Protein AF-A0A0C9N578-F1 (afdb_monomer)

Structure (mmCIF, N/CA/C/O backbone):
data_AF-A0A0C9N578-F1
#
_entry.id   AF-A0A0C9N578-F1
#
loop_
_atom_site.group_PDB
_atom_site.id
_atom_site.type_symbol
_atom_site.label_atom_id
_atom_site.label_alt_id
_atom_site.label_comp_id
_atom_site.label_asym_id
_atom_site.label_entity_id
_atom_site.label_seq_id
_atom_site.pdbx_PDB_ins_code
_atom_site.Cartn_x
_atom_site.Cartn_y
_atom_site.Cartn_z
_atom_site.occupancy
_atom_site.B_iso_or_equiv
_atom_site.auth_seq_id
_atom_site.auth_comp_id
_atom_site.auth_asym_id
_atom_site.auth_atom_id
_atom_site.pdbx_PDB_model_num
ATOM 1 N N . MET A 1 1 ? 13.419 -4.567 -10.541 1.00 63.81 1 MET A N 1
ATOM 2 C CA . MET A 1 1 ? 12.050 -4.534 -9.994 1.00 63.81 1 MET A CA 1
ATOM 3 C C . MET A 1 1 ? 11.107 -4.962 -11.096 1.00 63.81 1 MET A C 1
ATOM 5 O O . MET A 1 1 ? 11.275 -4.493 -12.220 1.00 63.81 1 MET A O 1
ATOM 9 N N . SER A 1 2 ? 10.232 -5.921 -10.813 1.00 86.12 2 SER A N 1
ATOM 10 C CA . SER A 1 2 ? 9.420 -6.639 -11.799 1.00 86.12 2 SER A CA 1
ATOM 11 C C . SER A 1 2 ? 7.949 -6.205 -11.761 1.00 86.12 2 SER A C 1
ATOM 13 O O . SER A 1 2 ? 7.520 -5.415 -10.921 1.00 86.12 2 SER A O 1
ATOM 15 N N . ARG A 1 3 ? 7.148 -6.738 -12.689 1.00 88.75 3 ARG A N 1
ATOM 16 C CA . ARG A 1 3 ? 5.686 -6.583 -12.683 1.00 88.75 3 ARG A CA 1
ATOM 17 C C . ARG A 1 3 ? 5.036 -7.226 -11.449 1.00 88.75 3 ARG A C 1
ATOM 19 O O . ARG A 1 3 ? 4.002 -6.751 -10.997 1.00 88.75 3 ARG A O 1
ATOM 26 N N . GLU A 1 4 ? 5.662 -8.255 -10.886 1.00 93.56 4 GLU A N 1
ATOM 27 C CA . GLU A 1 4 ? 5.202 -8.925 -9.663 1.00 93.56 4 GLU A CA 1
ATOM 28 C C . GLU A 1 4 ? 5.348 -8.002 -8.446 1.00 93.56 4 GLU A C 1
ATOM 30 O O . GLU A 1 4 ? 4.445 -7.945 -7.614 1.00 93.56 4 GLU A O 1
ATOM 35 N N . ASP A 1 5 ? 6.426 -7.208 -8.386 1.00 92.81 5 ASP A N 1
ATOM 36 C CA . ASP A 1 5 ? 6.607 -6.184 -7.346 1.00 92.81 5 ASP A CA 1
ATOM 37 C C . ASP A 1 5 ? 5.485 -5.131 -7.413 1.00 92.81 5 ASP A C 1
ATOM 39 O O . ASP A 1 5 ? 4.947 -4.707 -6.390 1.00 92.81 5 ASP A O 1
ATOM 43 N N . LEU A 1 6 ? 5.076 -4.735 -8.626 1.00 94.94 6 LEU A N 1
ATOM 44 C CA . LEU A 1 6 ? 3.972 -3.791 -8.821 1.00 94.94 6 LEU A CA 1
ATOM 45 C C . LEU A 1 6 ? 2.647 -4.365 -8.305 1.00 94.94 6 LEU A C 1
ATOM 47 O O . LEU A 1 6 ? 1.906 -3.680 -7.599 1.00 94.94 6 LEU A O 1
ATOM 51 N N . GLU A 1 7 ? 2.345 -5.617 -8.641 1.00 96.25 7 GLU A N 1
ATOM 52 C CA . GLU A 1 7 ? 1.140 -6.298 -8.160 1.00 96.25 7 GLU A CA 1
ATOM 53 C C . GLU A 1 7 ? 1.149 -6.471 -6.640 1.00 96.25 7 GLU A C 1
ATOM 55 O O . GLU A 1 7 ? 0.110 -6.308 -5.995 1.00 96.25 7 GLU A O 1
ATOM 60 N N . TYR A 1 8 ? 2.320 -6.739 -6.059 1.00 97.44 8 TYR A N 1
ATOM 61 C CA . TYR A 1 8 ? 2.503 -6.797 -4.616 1.00 97.44 8 TYR A CA 1
ATOM 62 C C . TYR A 1 8 ? 2.135 -5.469 -3.945 1.00 97.44 8 TYR A C 1
ATOM 64 O O . TYR A 1 8 ? 1.288 -5.467 -3.050 1.00 97.44 8 TYR A O 1
ATOM 72 N N . TYR A 1 9 ? 2.702 -4.345 -4.396 1.00 97.25 9 TYR A N 1
ATOM 73 C CA . TYR A 1 9 ? 2.421 -3.036 -3.798 1.00 97.25 9 TYR A CA 1
ATOM 74 C C . TYR A 1 9 ? 0.950 -2.636 -3.943 1.00 97.25 9 TYR A C 1
ATOM 76 O O . TYR A 1 9 ? 0.331 -2.200 -2.974 1.00 97.25 9 TYR A O 1
ATOM 84 N N . VAL A 1 10 ? 0.344 -2.871 -5.112 1.00 97.75 10 VAL A N 1
ATOM 85 C CA . VAL A 1 10 ? -1.085 -2.590 -5.335 1.00 97.75 10 VAL A CA 1
ATOM 86 C C . VAL A 1 10 ? -1.974 -3.442 -4.430 1.00 97.75 10 VAL A C 1
ATOM 88 O O . VAL A 1 10 ? -2.958 -2.940 -3.883 1.00 97.75 10 VAL A O 1
ATOM 91 N N . ARG A 1 11 ? -1.657 -4.731 -4.262 1.00 98.12 11 ARG A N 1
ATOM 92 C CA . ARG A 1 11 ? -2.419 -5.608 -3.367 1.00 98.12 11 ARG A CA 1
ATOM 93 C C . ARG A 1 11 ? -2.283 -5.154 -1.918 1.00 98.12 11 ARG A C 1
ATOM 95 O O . ARG A 1 11 ? -3.298 -4.981 -1.254 1.00 98.12 11 ARG A O 1
ATOM 102 N N . ARG A 1 12 ? -1.061 -4.885 -1.453 1.00 98.12 12 ARG A N 1
ATOM 103 C CA . ARG A 1 12 ? -0.818 -4.449 -0.072 1.00 98.12 12 ARG A CA 1
ATOM 104 C C . ARG A 1 12 ? -1.490 -3.120 0.246 1.00 98.12 12 ARG A C 1
ATOM 106 O O . ARG A 1 12 ? -2.110 -3.022 1.295 1.00 98.12 12 ARG A O 1
ATOM 113 N N . ALA A 1 13 ? -1.472 -2.153 -0.669 1.00 98.12 13 ALA A N 1
ATOM 114 C CA . ALA A 1 13 ? -2.221 -0.907 -0.506 1.00 98.12 13 ALA A CA 1
ATOM 115 C C . ALA A 1 13 ? -3.716 -1.151 -0.220 1.00 98.12 13 ALA A C 1
ATOM 117 O O . ALA A 1 13 ? -4.290 -0.552 0.688 1.00 98.12 13 ALA A O 1
ATOM 118 N N . ARG A 1 14 ? -4.340 -2.077 -0.961 1.00 98.25 14 ARG A N 1
ATOM 119 C CA . ARG A 1 14 ? -5.752 -2.443 -0.771 1.00 98.25 14 ARG A CA 1
ATOM 120 C C . ARG A 1 14 ? -5.994 -3.180 0.539 1.00 98.25 14 ARG A C 1
ATOM 122 O O . ARG A 1 14 ? -6.969 -2.874 1.219 1.00 98.25 14 ARG A O 1
ATOM 129 N N . ASP A 1 15 ? -5.121 -4.121 0.885 1.00 98.38 15 ASP A N 1
ATOM 130 C CA . ASP A 1 15 ? -5.225 -4.881 2.132 1.00 98.38 15 ASP A CA 1
ATOM 131 C C . ASP A 1 15 ? -5.134 -3.947 3.345 1.00 98.38 15 ASP A C 1
ATOM 133 O O . ASP A 1 15 ? -5.949 -4.039 4.260 1.00 98.38 15 ASP A O 1
ATOM 137 N N . GLU A 1 16 ? -4.196 -2.996 3.329 1.00 98.19 16 GLU A N 1
ATOM 138 C CA . GLU A 1 16 ? -4.038 -2.003 4.394 1.00 98.19 16 GLU A CA 1
ATOM 139 C C . GLU A 1 16 ? -5.226 -1.028 4.446 1.00 98.19 16 GLU A C 1
ATOM 141 O O . GLU A 1 16 ? -5.728 -0.720 5.524 1.00 98.19 16 GLU A O 1
ATOM 146 N N . ALA A 1 17 ? -5.770 -0.605 3.301 1.00 97.94 17 ALA A N 1
ATOM 147 C CA . ALA A 1 17 ? -6.990 0.204 3.276 1.00 97.94 17 ALA A CA 1
ATOM 148 C C . ALA A 1 17 ? -8.203 -0.548 3.863 1.00 97.94 17 ALA A C 1
ATOM 150 O O . ALA A 1 17 ? -8.997 0.032 4.609 1.00 97.94 17 ALA A O 1
ATOM 151 N N . ALA A 1 18 ? -8.333 -1.846 3.571 1.00 98.06 18 ALA A N 1
ATOM 152 C CA . ALA A 1 18 ? -9.373 -2.695 4.146 1.00 98.06 18 ALA A CA 1
ATOM 153 C C . ALA A 1 18 ? -9.165 -2.906 5.656 1.00 98.06 18 ALA A C 1
ATOM 155 O O . ALA A 1 18 ? -10.119 -2.798 6.427 1.00 98.06 18 ALA A O 1
ATOM 156 N N . ALA A 1 19 ? -7.922 -3.129 6.094 1.00 97.56 19 ALA A N 1
ATOM 157 C CA . ALA A 1 19 ? -7.570 -3.233 7.507 1.00 97.56 19 ALA A CA 1
ATOM 158 C C . ALA A 1 19 ? -7.881 -1.932 8.263 1.00 97.56 19 ALA A C 1
ATOM 160 O O . ALA A 1 19 ? -8.448 -1.977 9.353 1.00 97.56 19 ALA A O 1
ATOM 161 N N . ALA A 1 20 ? -7.623 -0.768 7.658 1.00 97.31 20 ALA A N 1
ATOM 162 C CA . ALA A 1 20 ? -7.994 0.522 8.232 1.00 97.31 20 ALA A CA 1
ATOM 163 C C . ALA A 1 20 ? -9.509 0.685 8.416 1.00 97.31 20 ALA A C 1
ATOM 165 O O . ALA A 1 20 ? -9.943 1.307 9.384 1.00 97.31 20 ALA A O 1
ATOM 166 N N . ALA A 1 21 ? -10.312 0.155 7.488 1.00 97.31 21 ALA A N 1
ATOM 167 C CA . ALA A 1 21 ? -11.770 0.192 7.572 1.00 97.31 21 ALA A CA 1
ATOM 168 C C . ALA A 1 21 ? -12.326 -0.777 8.630 1.00 97.31 21 ALA A C 1
ATOM 170 O O . ALA A 1 21 ? -13.356 -0.492 9.236 1.00 97.31 21 ALA A O 1
ATOM 171 N N . ALA A 1 22 ? -11.644 -1.902 8.859 1.00 98.00 22 ALA A N 1
ATOM 172 C CA . ALA A 1 22 ? -12.018 -2.905 9.855 1.00 98.00 22 ALA A CA 1
ATOM 173 C C . ALA A 1 22 ? -11.455 -2.626 11.262 1.00 98.00 22 ALA A C 1
ATOM 175 O O . ALA A 1 22 ? -11.865 -3.272 12.226 1.00 98.00 22 ALA A O 1
ATOM 176 N N . ALA A 1 23 ? -10.510 -1.692 11.394 1.00 96.81 23 ALA A N 1
ATOM 177 C CA . ALA A 1 23 ? -9.818 -1.420 12.645 1.00 96.81 23 ALA A C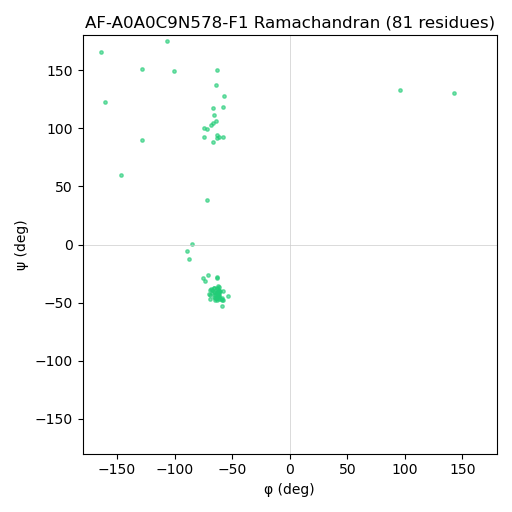A 1
ATOM 178 C C . ALA A 1 23 ? -10.759 -0.895 13.741 1.00 96.81 23 ALA A C 1
ATOM 180 O O . ALA A 1 23 ? -11.593 -0.016 13.526 1.00 96.81 23 ALA A O 1
ATOM 181 N N . HIS A 1 24 ? -10.567 -1.405 14.958 1.00 96.06 24 HIS A N 1
ATOM 182 C CA . HIS A 1 24 ? -11.375 -1.044 16.126 1.00 96.06 24 HIS A CA 1
ATOM 183 C C . HIS A 1 24 ? -10.840 0.169 16.904 1.00 96.06 24 HIS A C 1
ATOM 185 O O . HIS A 1 24 ? -11.497 0.626 17.836 1.00 96.06 24 HIS A O 1
ATOM 191 N N . SER A 1 25 ? -9.668 0.698 16.537 1.00 98.12 25 SER A N 1
ATOM 192 C CA . SER A 1 25 ? -9.106 1.921 17.118 1.00 98.12 25 SER A CA 1
ATOM 193 C C . SER A 1 25 ? -8.700 2.922 16.044 1.00 98.12 25 SER A C 1
ATOM 195 O O . SER A 1 25 ? -8.333 2.556 14.922 1.00 98.12 25 SER A O 1
ATOM 197 N N . VAL A 1 26 ? -8.754 4.205 16.402 1.00 97.50 26 VAL A N 1
ATOM 198 C CA . VAL A 1 26 ? -8.386 5.306 15.505 1.00 97.50 26 VAL A CA 1
ATOM 199 C C . VAL A 1 26 ? -6.895 5.257 15.184 1.00 97.50 26 VAL A C 1
ATOM 201 O O . VAL A 1 26 ? -6.506 5.503 14.044 1.00 97.50 26 VAL A O 1
ATOM 204 N N . GLU A 1 27 ? -6.065 4.892 16.156 1.00 98.00 27 GLU A N 1
ATOM 205 C CA . GLU A 1 27 ? -4.620 4.755 16.010 1.00 98.00 27 GLU A CA 1
ATOM 206 C C . GLU A 1 27 ? -4.279 3.650 15.007 1.00 98.00 27 GLU A C 1
ATOM 208 O O . GLU A 1 27 ? -3.507 3.887 14.078 1.00 98.00 27 GLU A O 1
ATOM 213 N N . ALA A 1 28 ? -4.910 2.475 15.132 1.00 97.38 28 ALA A N 1
ATOM 214 C CA . ALA A 1 28 ? -4.705 1.370 14.199 1.00 97.38 28 ALA A CA 1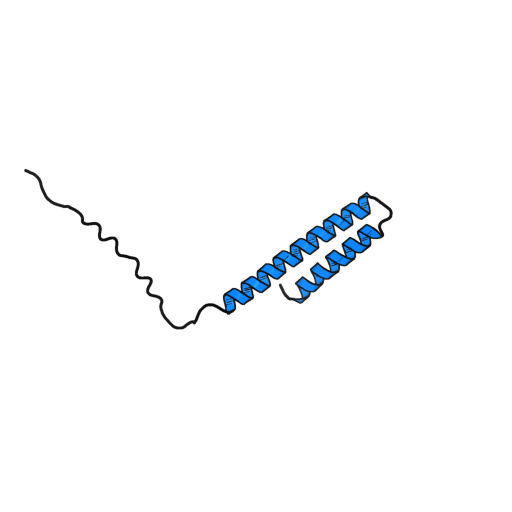
ATOM 215 C C . ALA A 1 28 ? -5.215 1.728 12.798 1.00 97.38 28 ALA A C 1
ATOM 217 O O . ALA A 1 28 ? -4.498 1.543 11.816 1.00 97.38 28 ALA A O 1
ATOM 218 N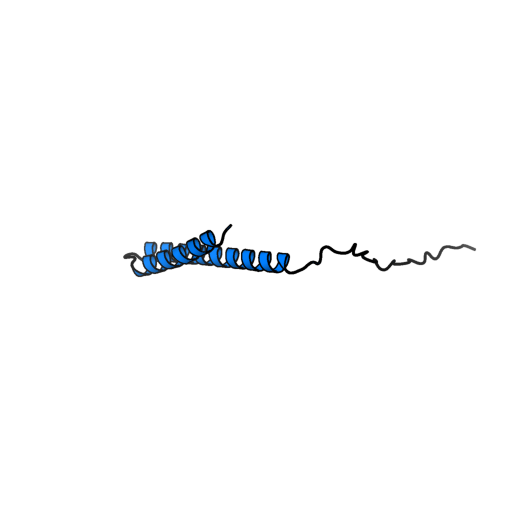 N . ALA A 1 29 ? -6.410 2.323 12.695 1.00 98.06 29 ALA A N 1
ATOM 219 C CA . ALA A 1 29 ? -6.942 2.791 11.418 1.00 98.06 29 ALA A CA 1
ATOM 220 C C . ALA A 1 29 ? -6.005 3.807 10.744 1.00 98.06 29 ALA A C 1
ATOM 222 O O . ALA A 1 29 ? -5.811 3.776 9.530 1.00 98.06 29 ALA A O 1
ATOM 223 N N . SER A 1 30 ? -5.405 4.704 11.526 1.00 98.06 30 SER A N 1
ATOM 224 C CA . SER A 1 30 ? -4.479 5.719 11.020 1.00 98.06 30 SER A CA 1
ATOM 225 C C . SER A 1 30 ? -3.161 5.105 10.554 1.00 98.06 30 SER A C 1
ATOM 227 O O . SER A 1 30 ? -2.693 5.451 9.472 1.00 98.06 30 SER A O 1
ATOM 229 N N . ALA A 1 31 ? -2.600 4.157 11.309 1.00 98.38 31 ALA A N 1
ATOM 230 C CA . ALA A 1 31 ? -1.398 3.432 10.904 1.00 98.38 31 ALA A CA 1
ATOM 231 C C . ALA A 1 31 ? -1.610 2.686 9.577 1.00 98.38 31 ALA A C 1
ATOM 233 O O . ALA A 1 31 ? -0.827 2.848 8.643 1.00 98.38 31 ALA A O 1
ATOM 234 N N . HIS A 1 32 ? -2.718 1.951 9.455 1.00 98.25 32 HIS A N 1
ATOM 235 C CA . HIS A 1 32 ? -3.072 1.243 8.226 1.00 98.25 32 HIS A CA 1
ATOM 236 C C . HIS A 1 32 ? -3.284 2.196 7.034 1.00 98.25 32 HIS A C 1
ATOM 238 O O . HIS A 1 32 ? -2.830 1.913 5.929 1.00 98.25 32 HIS A O 1
ATOM 244 N N . AR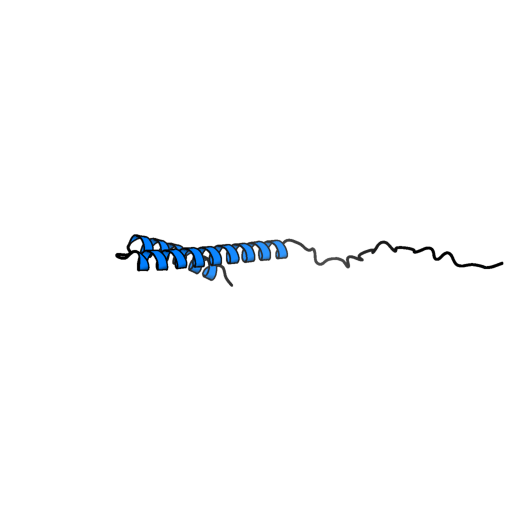G A 1 33 ? -3.896 3.373 7.240 1.00 98.38 33 ARG A N 1
ATOM 245 C CA . ARG A 1 33 ? -4.022 4.395 6.179 1.00 98.38 33 ARG A CA 1
ATOM 246 C C . ARG A 1 33 ? -2.669 4.916 5.703 1.00 98.38 33 ARG A C 1
ATOM 248 O O . ARG A 1 33 ? -2.485 5.079 4.502 1.00 98.38 33 ARG A O 1
ATOM 255 N N . LEU A 1 34 ? -1.737 5.180 6.620 1.00 98.56 34 LEU A N 1
ATOM 256 C CA . LEU A 1 34 ? -0.392 5.637 6.258 1.00 98.56 34 LEU A CA 1
ATOM 257 C C . LEU A 1 34 ? 0.344 4.579 5.428 1.00 98.56 34 LEU A C 1
ATOM 259 O O . LEU A 1 34 ? 0.912 4.915 4.391 1.00 98.56 34 LEU A O 1
ATOM 263 N N . LEU A 1 35 ? 0.257 3.308 5.829 1.00 98.38 35 LEU A N 1
ATOM 264 C CA . LEU A 1 35 ? 0.840 2.197 5.072 1.00 98.38 35 LEU A CA 1
ATOM 265 C C . LEU A 1 35 ? 0.199 2.037 3.689 1.00 98.38 35 LEU A C 1
ATOM 267 O O . LEU A 1 35 ? 0.907 1.813 2.709 1.00 98.38 35 LEU A O 1
ATOM 271 N N . ALA A 1 36 ? -1.124 2.191 3.577 1.00 98.31 36 ALA A N 1
ATOM 272 C CA . ALA A 1 36 ? -1.808 2.146 2.288 1.00 98.31 36 ALA A CA 1
ATOM 273 C C . ALA A 1 36 ? -1.278 3.225 1.326 1.00 98.31 36 ALA A C 1
ATOM 275 O O . ALA A 1 36 ? -0.951 2.915 0.182 1.00 98.31 36 ALA A O 1
ATOM 276 N N . ILE A 1 37 ? -1.120 4.463 1.810 1.00 98.38 37 ILE A N 1
ATOM 277 C CA . ILE A 1 37 ? -0.569 5.581 1.028 1.00 98.38 37 ILE A CA 1
ATOM 278 C C . ILE A 1 37 ? 0.875 5.294 0.597 1.00 98.38 37 ILE A C 1
ATOM 280 O O . ILE A 1 37 ? 1.235 5.545 -0.553 1.00 98.38 37 ILE A O 1
ATOM 284 N N . GLU A 1 38 ? 1.704 4.753 1.493 1.00 98.44 38 GLU A N 1
ATOM 285 C CA . GLU A 1 38 ? 3.094 4.414 1.178 1.00 98.44 38 GLU A CA 1
ATOM 286 C C . GLU A 1 38 ? 3.180 3.367 0.059 1.00 98.44 38 GLU A C 1
ATOM 288 O O . GLU A 1 38 ? 3.904 3.558 -0.922 1.00 98.44 38 GLU A O 1
ATOM 293 N N . TYR A 1 39 ? 2.388 2.296 0.154 1.00 98.12 39 TYR A N 1
ATOM 294 C CA . TYR A 1 39 ? 2.345 1.261 -0.875 1.00 98.12 39 TYR A CA 1
ATOM 295 C C . TYR A 1 39 ? 1.776 1.769 -2.207 1.00 98.12 39 TYR A C 1
ATOM 297 O O . TYR A 1 39 ? 2.283 1.392 -3.266 1.00 98.12 39 TYR A O 1
ATOM 305 N N . GLU A 1 40 ? 0.771 2.651 -2.194 1.00 98.25 40 GLU A N 1
ATOM 306 C CA . GLU A 1 40 ? 0.294 3.306 -3.419 1.00 98.25 40 GLU A CA 1
ATOM 307 C C . GLU A 1 40 ? 1.388 4.156 -4.071 1.00 98.25 40 GLU A C 1
ATOM 309 O O . GLU A 1 40 ? 1.575 4.079 -5.288 1.00 98.25 40 GLU A O 1
ATOM 314 N N . GLY A 1 41 ? 2.146 4.915 -3.277 1.00 97.94 41 GLY A N 1
ATOM 315 C CA . GLY A 1 41 ? 3.286 5.694 -3.758 1.00 97.94 41 GLY A CA 1
ATOM 316 C C . GLY A 1 41 ? 4.350 4.811 -4.414 1.00 97.94 41 GLY A C 1
ATOM 317 O O . GLY A 1 41 ? 4.775 5.083 -5.539 1.00 97.94 41 GLY A O 1
ATOM 318 N N . GLN A 1 42 ? 4.713 3.698 -3.769 1.00 97.75 42 GLN A N 1
ATOM 319 C CA . GLN A 1 42 ? 5.667 2.722 -4.311 1.00 97.75 42 GLN A CA 1
ATOM 320 C C . GLN A 1 42 ? 5.168 2.091 -5.620 1.00 97.75 42 GLN A C 1
ATOM 322 O O . GLN A 1 42 ? 5.935 1.945 -6.575 1.00 97.75 42 GLN A O 1
ATOM 327 N N . ALA A 1 43 ? 3.874 1.769 -5.711 1.00 97.19 43 ALA A N 1
ATOM 328 C CA . ALA A 1 43 ? 3.272 1.253 -6.937 1.00 97.19 43 ALA A CA 1
ATOM 329 C C . ALA A 1 43 ? 3.302 2.283 -8.081 1.00 97.19 43 ALA A C 1
ATOM 331 O O . ALA A 1 43 ? 3.612 1.932 -9.222 1.00 97.19 43 ALA A O 1
ATOM 332 N N . GLN A 1 44 ? 2.998 3.552 -7.793 1.00 96.44 44 GLN A N 1
ATOM 333 C CA . GLN A 1 44 ? 3.034 4.631 -8.785 1.00 96.44 44 GLN A CA 1
ATOM 334 C C . GLN A 1 44 ? 4.451 4.880 -9.301 1.00 96.44 44 GLN A C 1
ATOM 336 O O . GLN A 1 44 ? 4.657 4.958 -10.514 1.00 96.44 44 GLN A O 1
ATOM 341 N N . GLU A 1 45 ? 5.434 4.947 -8.403 1.00 95.94 45 GLU A N 1
ATOM 342 C CA . GLU A 1 45 ? 6.834 5.125 -8.779 1.00 95.94 45 GLU A CA 1
ATOM 343 C C . GLU A 1 45 ? 7.330 3.957 -9.637 1.00 95.94 45 GLU A C 1
ATOM 345 O O . GLU A 1 45 ? 7.956 4.161 -10.681 1.00 95.94 45 GLU A O 1
ATOM 350 N N . LEU A 1 46 ? 7.011 2.722 -9.243 1.00 95.31 46 LEU A N 1
ATOM 351 C CA . LEU A 1 46 ? 7.403 1.548 -10.011 1.00 95.31 46 LEU A CA 1
ATOM 352 C C . LEU A 1 46 ? 6.727 1.516 -11.387 1.00 95.31 46 LEU A C 1
ATOM 354 O O . LEU A 1 46 ? 7.395 1.223 -12.378 1.00 95.31 46 LEU A O 1
ATOM 358 N N . ARG A 1 47 ? 5.440 1.876 -11.486 1.00 94.19 47 ARG A N 1
ATOM 359 C CA . ARG A 1 47 ? 4.752 2.015 -12.779 1.00 94.19 47 ARG A CA 1
ATOM 360 C C . ARG A 1 47 ? 5.459 3.036 -13.669 1.00 94.19 47 ARG A C 1
ATOM 362 O O . ARG A 1 47 ? 5.756 2.718 -14.816 1.00 94.19 47 ARG A O 1
ATOM 369 N N . ALA A 1 48 ? 5.784 4.214 -13.138 1.00 93.00 48 ALA A N 1
ATOM 370 C CA . ALA A 1 48 ? 6.481 5.251 -13.894 1.00 93.00 48 ALA A CA 1
ATOM 371 C C . ALA A 1 48 ? 7.855 4.776 -14.396 1.00 93.00 48 ALA A C 1
ATOM 373 O O . ALA A 1 48 ? 8.220 5.041 -15.540 1.00 93.00 48 ALA A O 1
ATOM 374 N N . ARG A 1 49 ? 8.600 4.021 -13.579 1.00 90.19 49 ARG A N 1
ATOM 375 C CA . ARG A 1 49 ? 9.882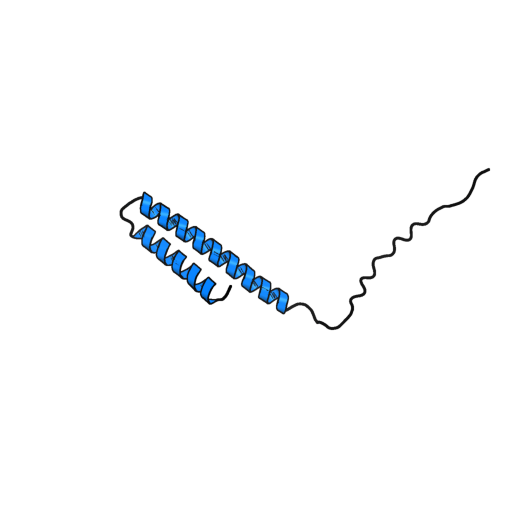 3.423 -13.984 1.00 90.19 49 ARG A CA 1
ATOM 376 C C . ARG A 1 49 ? 9.715 2.378 -15.086 1.00 90.19 49 ARG A C 1
ATOM 378 O O . ARG A 1 49 ? 10.500 2.378 -16.027 1.00 90.19 49 ARG A O 1
ATOM 385 N N . LEU A 1 50 ? 8.709 1.508 -14.989 1.00 89.69 50 LEU A N 1
ATOM 386 C CA . LEU A 1 50 ? 8.432 0.490 -16.009 1.00 89.69 50 LEU A CA 1
ATOM 387 C C . LEU A 1 50 ? 7.992 1.124 -17.339 1.00 89.69 50 LEU A C 1
ATOM 389 O O . LEU A 1 50 ? 8.444 0.699 -18.398 1.00 89.69 50 LEU A O 1
ATOM 393 N N . GLU A 1 51 ? 7.164 2.169 -17.292 1.00 87.44 51 GLU A N 1
ATOM 394 C CA . GLU A 1 51 ? 6.742 2.928 -18.477 1.00 87.44 51 GLU A CA 1
ATOM 395 C C . GLU A 1 51 ? 7.891 3.744 -19.090 1.00 87.44 51 GLU A C 1
ATOM 397 O O . GLU A 1 51 ? 8.021 3.813 -20.311 1.00 87.44 51 GLU A O 1
ATOM 402 N N . GLY A 1 52 ? 8.747 4.346 -18.260 1.00 83.19 52 GLY A N 1
ATOM 403 C CA . GLY A 1 52 ? 9.955 5.044 -18.706 1.00 83.19 52 GLY A CA 1
ATOM 404 C C . GLY A 1 52 ? 10.953 4.097 -19.374 1.00 83.19 52 GLY A C 1
ATOM 405 O O . GLY A 1 52 ? 11.405 4.368 -20.481 1.00 83.19 52 GLY A O 1
ATOM 406 N N . ALA A 1 53 ? 11.209 2.935 -18.768 1.00 72.19 53 ALA A N 1
ATOM 407 C CA . ALA A 1 53 ? 12.082 1.908 -19.335 1.00 72.19 53 ALA A CA 1
ATOM 408 C C . ALA A 1 53 ? 11.555 1.323 -20.660 1.00 72.19 53 ALA A C 1
ATOM 410 O O . ALA A 1 53 ? 12.347 0.897 -21.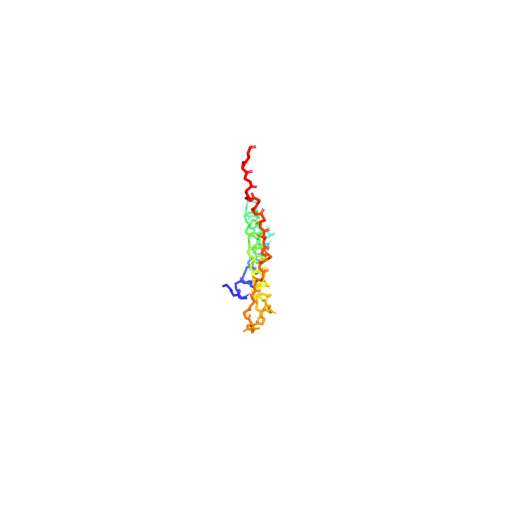502 1.00 72.19 53 ALA A O 1
ATOM 411 N N . ALA A 1 54 ? 10.232 1.302 -20.858 1.00 64.62 54 ALA A N 1
ATOM 412 C CA . ALA A 1 54 ? 9.634 0.945 -22.142 1.00 64.62 54 ALA A CA 1
ATOM 413 C C . ALA A 1 54 ? 9.913 2.024 -23.203 1.00 64.62 54 ALA A C 1
ATOM 415 O O . ALA A 1 54 ? 10.409 1.711 -24.280 1.00 64.62 54 ALA A O 1
ATOM 416 N N . ARG A 1 55 ? 9.711 3.306 -22.865 1.00 61.75 55 ARG A N 1
ATOM 417 C CA . ARG A 1 55 ? 9.986 4.433 -23.775 1.00 61.75 55 ARG A CA 1
ATOM 418 C C . ARG 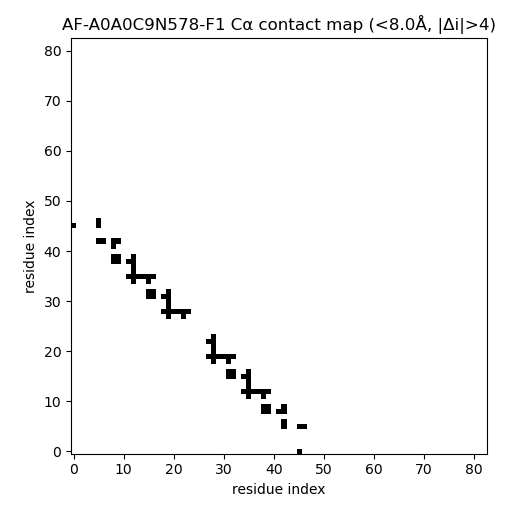A 1 55 ? 11.457 4.550 -24.178 1.00 61.75 55 ARG A C 1
ATOM 420 O O . ARG A 1 55 ? 11.735 4.893 -25.323 1.00 61.75 55 ARG A O 1
ATOM 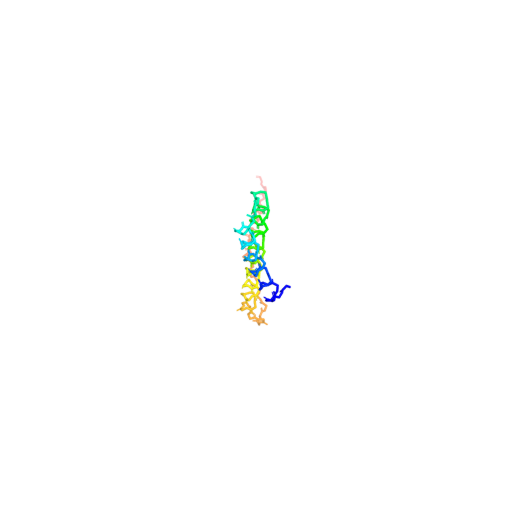427 N N . ASP A 1 56 ? 12.380 4.248 -23.268 1.00 61.94 56 ASP A N 1
ATOM 428 C CA . ASP A 1 56 ? 13.818 4.246 -23.559 1.00 61.94 56 ASP A CA 1
ATOM 429 C C . ASP A 1 56 ? 14.230 3.077 -24.478 1.00 61.94 56 ASP A C 1
ATOM 431 O O . ASP A 1 56 ? 15.205 3.196 -25.220 1.00 61.94 56 ASP A O 1
ATOM 435 N N . ASN A 1 57 ? 13.477 1.967 -24.481 1.00 57.97 57 ASN A N 1
ATOM 436 C CA . ASN A 1 57 ? 13.669 0.863 -25.433 1.00 57.97 57 ASN A CA 1
ATOM 437 C C . ASN A 1 57 ? 13.149 1.189 -26.842 1.00 57.97 57 ASN A C 1
ATOM 439 O O . ASN A 1 57 ? 13.694 0.690 -27.824 1.00 57.97 57 ASN A O 1
ATOM 443 N N . ASP A 1 58 ? 12.129 2.041 -26.954 1.00 60.34 58 ASP A N 1
ATOM 444 C CA . ASP A 1 58 ? 11.449 2.335 -28.222 1.00 60.34 58 ASP A CA 1
ATOM 445 C C . ASP A 1 58 ? 12.135 3.434 -29.058 1.00 60.34 58 ASP A C 1
ATOM 447 O O . ASP A 1 58 ? 11.649 3.803 -30.130 1.00 60.34 58 ASP A O 1
ATOM 451 N N . GLY A 1 59 ? 13.254 3.998 -28.590 1.00 58.16 59 GLY A N 1
ATOM 452 C CA . GLY A 1 59 ? 13.729 5.276 -29.107 1.00 58.16 59 GLY A CA 1
ATOM 453 C C . GLY A 1 59 ? 15.231 5.478 -29.161 1.00 58.16 59 GLY A C 1
ATOM 454 O O . GLY A 1 59 ? 15.675 6.462 -28.598 1.00 58.16 59 GLY A O 1
ATOM 455 N N . TRP A 1 60 ? 15.977 4.646 -29.898 1.00 53.19 60 TRP A N 1
ATOM 456 C CA . TRP A 1 60 ? 17.124 5.073 -30.728 1.00 53.19 60 TRP A CA 1
ATOM 457 C C . TRP A 1 60 ? 17.433 3.997 -31.786 1.00 53.19 60 TRP A C 1
ATOM 459 O O . TRP A 1 60 ? 17.755 2.870 -31.411 1.00 53.19 60 TRP A O 1
ATOM 469 N N . PRO A 1 61 ? 17.425 4.300 -33.101 1.00 52.69 61 PRO A N 1
ATOM 470 C CA . PRO A 1 61 ? 18.080 3.419 -34.057 1.00 52.69 61 PRO A CA 1
ATOM 471 C C . PRO A 1 61 ? 19.586 3.465 -33.772 1.00 52.69 61 PRO A C 1
ATOM 473 O O . PRO A 1 61 ? 20.216 4.519 -33.881 1.00 52.69 61 PRO A O 1
ATOM 476 N N . LEU A 1 62 ? 20.169 2.325 -33.397 1.00 57.62 62 LEU A N 1
ATOM 477 C CA . LEU A 1 62 ? 21.613 2.129 -33.217 1.00 57.62 62 LEU A CA 1
ATOM 478 C C . LEU A 1 62 ? 22.374 2.105 -34.557 1.00 57.62 62 LEU A C 1
ATOM 480 O O . LEU A 1 62 ? 23.334 1.361 -34.704 1.00 57.62 62 LEU A O 1
ATOM 484 N N . ASP A 1 63 ? 21.984 2.942 -35.518 1.00 54.31 63 ASP A N 1
ATOM 485 C CA . ASP A 1 63 ? 22.675 3.083 -36.797 1.00 54.31 63 ASP A CA 1
ATOM 486 C C . ASP A 1 63 ? 22.981 4.554 -37.082 1.00 54.31 63 ASP A C 1
ATOM 488 O O . ASP A 1 63 ? 22.220 5.293 -37.706 1.00 54.31 63 ASP A O 1
ATOM 492 N N . GLY A 1 64 ? 24.160 4.977 -36.627 1.00 51.34 64 GLY A N 1
ATOM 493 C CA . GLY A 1 64 ? 24.855 6.124 -37.198 1.00 51.34 64 GLY A CA 1
ATOM 494 C C . GLY A 1 64 ? 25.582 6.995 -36.172 1.00 51.34 64 GLY A C 1
ATOM 495 O O . GLY A 1 64 ? 24.983 7.434 -35.189 1.00 51.34 64 GLY A O 1
ATOM 496 N N . PRO A 1 65 ? 26.865 7.339 -36.393 1.00 50.53 65 PRO A N 1
ATOM 497 C CA . PRO A 1 65 ? 27.544 8.312 -35.556 1.00 50.53 65 PRO A CA 1
ATOM 498 C C . PRO A 1 65 ? 26.924 9.690 -35.807 1.00 50.53 65 PRO A C 1
ATOM 500 O O . PRO A 1 65 ? 27.223 10.355 -36.802 1.00 50.53 65 PRO A O 1
ATOM 503 N N . VAL A 1 66 ? 26.080 10.151 -34.882 1.00 55.31 66 VAL A N 1
ATOM 504 C CA . VAL A 1 66 ? 25.575 11.526 -34.872 1.00 55.31 66 VAL A CA 1
ATOM 505 C C . VAL A 1 66 ? 26.756 12.448 -34.579 1.00 55.31 66 VAL A C 1
ATOM 507 O O . VAL A 1 66 ? 27.064 12.780 -33.432 1.00 55.31 66 VAL A O 1
ATOM 510 N N . ARG A 1 67 ? 27.458 12.874 -35.635 1.00 51.69 67 ARG A N 1
ATOM 511 C CA . ARG A 1 67 ? 28.398 13.992 -35.572 1.00 51.69 67 ARG A CA 1
ATOM 512 C C . ARG A 1 67 ? 27.593 15.219 -35.169 1.00 51.69 67 ARG A C 1
ATOM 514 O O . ARG A 1 67 ? 27.052 15.919 -36.022 1.00 51.69 67 ARG A O 1
ATOM 521 N N . ARG A 1 68 ? 27.519 15.492 -33.864 1.00 55.88 68 ARG A N 1
ATOM 522 C CA . ARG A 1 68 ? 27.050 16.771 -33.332 1.00 55.88 68 ARG A CA 1
ATOM 523 C C . ARG A 1 68 ? 27.959 17.853 -33.915 1.00 55.88 68 ARG A C 1
ATOM 525 O O . ARG A 1 68 ? 29.031 18.128 -33.378 1.00 55.88 68 ARG A O 1
ATOM 532 N N . ARG A 1 69 ? 27.563 18.447 -35.047 1.00 50.38 69 ARG A N 1
ATOM 533 C CA . ARG A 1 69 ? 28.143 19.699 -35.532 1.00 50.38 69 ARG A CA 1
ATOM 534 C C . ARG A 1 69 ? 27.811 20.743 -34.477 1.00 50.38 69 ARG A C 1
ATOM 536 O O . ARG A 1 69 ? 26.751 21.355 -34.512 1.00 50.38 69 ARG A O 1
ATOM 543 N N . ARG A 1 70 ? 28.712 20.931 -33.511 1.00 58.69 70 ARG A N 1
ATOM 544 C CA . ARG A 1 70 ? 28.713 22.167 -32.737 1.00 58.69 70 ARG A CA 1
ATOM 545 C C . ARG A 1 70 ? 28.862 23.305 -33.752 1.00 58.69 70 ARG A C 1
ATOM 547 O O . ARG A 1 70 ? 29.777 23.219 -34.581 1.00 58.69 70 ARG A O 1
ATOM 554 N N . PRO A 1 71 ? 27.995 24.330 -33.747 1.00 55.12 71 PRO A N 1
ATOM 555 C CA . PRO A 1 71 ? 28.273 25.523 -34.524 1.00 55.12 71 PRO A CA 1
ATOM 556 C C . PRO A 1 71 ? 29.619 26.057 -34.032 1.00 55.12 71 PRO A C 1
ATOM 558 O O . PRO A 1 71 ? 29.801 26.318 -32.842 1.00 55.12 71 PRO A O 1
ATOM 561 N N . LYS A 1 72 ? 30.608 26.112 -34.928 1.00 60.88 72 LYS A N 1
ATOM 562 C CA . LYS A 1 72 ? 31.895 26.721 -34.611 1.00 60.88 72 LYS A CA 1
ATOM 563 C C . LYS A 1 72 ? 31.622 28.209 -34.413 1.00 60.88 72 LYS A C 1
ATOM 565 O O . LYS A 1 72 ? 31.398 28.912 -35.393 1.00 60.88 72 LYS A O 1
ATOM 570 N N . LEU A 1 73 ? 31.619 28.677 -33.164 1.00 58.84 73 LEU A N 1
ATOM 571 C CA . LEU A 1 73 ? 31.806 30.095 -32.879 1.00 58.84 73 LEU A CA 1
ATOM 572 C C . LEU A 1 73 ? 33.208 30.457 -33.373 1.00 58.84 73 LEU A C 1
ATOM 574 O O . LEU A 1 73 ? 34.204 30.235 -32.690 1.00 58.84 73 LEU A O 1
ATOM 578 N N . SER A 1 74 ? 33.297 30.958 -34.599 1.00 63.34 74 SER A N 1
ATOM 579 C CA . SER A 1 74 ? 34.493 31.636 -35.074 1.00 63.34 74 SER A CA 1
ATOM 580 C C . SER A 1 74 ? 34.526 33.009 -34.412 1.00 63.34 74 SER A C 1
ATOM 582 O O . SER A 1 74 ? 33.919 33.959 -34.907 1.00 63.34 74 SER A O 1
ATOM 584 N N . ILE A 1 75 ? 35.200 33.099 -33.268 1.00 58.91 75 ILE A N 1
ATOM 585 C CA . ILE A 1 75 ? 35.594 34.381 -32.688 1.00 58.91 75 ILE A CA 1
ATOM 586 C C . ILE A 1 75 ? 36.600 34.991 -33.668 1.00 58.91 75 ILE A C 1
ATOM 588 O O . ILE A 1 75 ? 37.687 34.450 -33.867 1.00 58.91 75 ILE A O 1
ATOM 592 N N . ARG A 1 76 ? 36.219 36.083 -34.339 1.00 57.28 76 ARG A N 1
ATOM 593 C CA . ARG A 1 76 ? 37.172 36.908 -35.086 1.00 57.28 76 ARG A CA 1
ATOM 594 C C . ARG A 1 76 ? 38.009 37.660 -34.057 1.00 57.28 76 ARG A C 1
ATOM 596 O O . ARG A 1 76 ? 37.558 38.659 -33.509 1.00 57.28 76 ARG A O 1
ATOM 603 N N . THR A 1 77 ? 39.206 37.161 -33.775 1.00 57.50 77 THR A N 1
ATOM 604 C CA . THR A 1 77 ? 40.235 37.940 -33.088 1.00 57.50 77 THR A CA 1
ATOM 605 C C . THR A 1 77 ? 40.612 39.098 -34.005 1.00 57.50 77 THR A C 1
ATOM 607 O O . THR A 1 77 ? 41.258 38.882 -35.028 1.00 57.50 77 THR A O 1
ATOM 610 N N . VAL A 1 78 ? 40.188 40.316 -33.671 1.00 59.56 78 VAL A N 1
ATOM 611 C CA . VAL A 1 78 ? 40.805 41.517 -34.238 1.00 59.56 78 VAL A CA 1
ATOM 612 C C . VAL A 1 78 ? 42.150 41.649 -33.540 1.00 59.56 78 VAL A C 1
ATOM 614 O O . VAL A 1 78 ? 42.231 42.023 -32.372 1.00 59.56 78 VAL A O 1
ATOM 617 N N . ARG A 1 79 ? 43.196 41.218 -34.238 1.00 53.22 79 ARG A N 1
ATOM 618 C CA . ARG A 1 79 ? 44.576 41.558 -33.922 1.00 53.22 79 ARG A CA 1
ATOM 619 C C . ARG A 1 79 ? 44.983 42.667 -34.884 1.00 53.22 79 ARG A C 1
ATOM 621 O O . ARG A 1 79 ? 44.543 42.633 -36.029 1.00 53.22 79 ARG A O 1
ATOM 628 N N . GLU A 1 80 ? 45.882 43.520 -34.397 1.00 52.97 80 GLU A N 1
ATOM 629 C CA . GLU A 1 80 ? 46.731 44.461 -35.144 1.00 52.97 80 GLU A CA 1
ATOM 630 C C . GLU A 1 80 ? 46.182 45.890 -35.243 1.00 52.97 80 GLU A C 1
ATOM 632 O O . GLU A 1 80 ? 45.017 46.085 -35.562 1.00 52.97 80 GLU A O 1
ATOM 637 N N . PHE A 1 81 ? 46.951 46.950 -34.997 1.00 48.38 81 PHE A N 1
ATOM 638 C CA . PHE A 1 81 ? 48.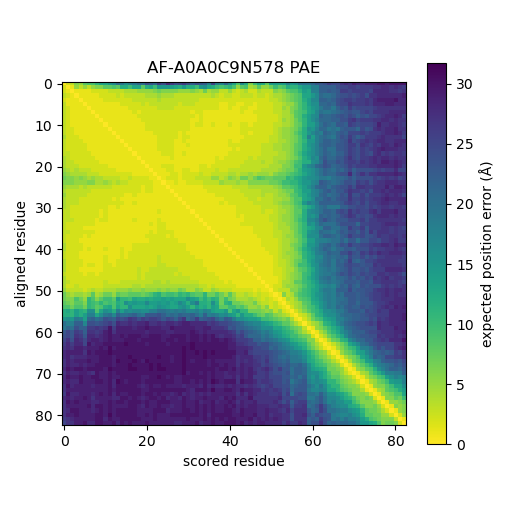261 47.150 -34.357 1.00 48.38 81 PHE A CA 1
ATOM 639 C C . PHE A 1 81 ? 48.359 48.662 -34.044 1.00 48.38 81 PHE A C 1
ATOM 641 O O . PHE A 1 81 ? 47.536 49.448 -34.508 1.00 48.38 81 PHE A O 1
ATOM 648 N N . ALA A 1 82 ? 49.327 49.033 -33.210 1.00 49.44 82 ALA A N 1
ATOM 649 C CA . ALA A 1 82 ? 49.651 50.398 -32.812 1.00 49.44 82 ALA A CA 1
ATOM 650 C C . ALA A 1 82 ? 50.125 51.284 -33.981 1.00 49.44 82 ALA A C 1
ATOM 652 O O . ALA A 1 82 ? 50.788 50.773 -34.879 1.00 49.44 82 ALA A O 1
ATOM 653 N N . ASP A 1 83 ? 49.853 52.588 -33.876 1.00 50.44 83 ASP A N 1
ATOM 654 C CA . ASP A 1 83 ? 50.834 53.682 -34.011 1.00 50.44 83 ASP A CA 1
ATOM 655 C C . ASP A 1 83 ? 50.344 54.889 -33.187 1.00 50.44 83 ASP A C 1
ATOM 657 O O . ASP A 1 83 ? 49.143 55.237 -33.310 1.00 50.44 83 ASP A O 1
#

pLDDT: mean 80.97, std 19.59, range [48.38, 98.56]

Mean predicted aligned error: 13.68 Å

Solvent-accessible surface area (backbone atoms only — not comparable to full-atom values): 5003 Å² total; per-residue (Å²): 139,55,75,65,55,40,52,48,25,51,49,49,16,51,52,24,45,51,48,24,72,68,41,92,44,72,67,56,20,48,52,25,43,54,50,15,52,52,25,43,50,53,27,51,53,49,49,52,50,55,55,48,56,49,55,64,70,74,65,73,84,93,75,73,88,80,76,79,77,67,82,78,80,77,77,80,77,87,73,90,80,92,133

Organism: NCBI:txid1219050

Secondary structure (DSSP, 8-state):
--HHHHHHHHHHHHHHHHHHHH-SSHHHHHHHHHHHHHHHHHHHHHHHHHHHHHHHHSS--S---------------------

Sequence (83 aa):
MSREDLEYYVRRARDEAAAAAAAHSVEAASAHRLLAIEYEGQAQELRARLEGAARDNDGWPLDGPVRRRRPKLSIRTVREFAD

Foldseek 3Di:
DDVVLLVVLQVLLVVLCVQLVVDPDPVSVVVSNVSSVVSVVVNVVVVVVVVVVVVVVVDDDPDDDPPPPDPPPPDPPPDDDDD

Radius of gyration: 28.05 Å; Cα contacts (8 Å, |Δi|>4): 42; chains: 1; bounding box: 63×63×54 Å

Nearest PDB structures (foldseek):
  7s5c-assembly1_G  TM=9.633E-01  e=1.128E+00  Myxococcus xanthus
  8b2l-assembly1_n3  TM=5.256E-01  e=5.729E+00  Nicotiana tabacum
  7oyc-assembly1_h1  TM=3.279E-01  e=9.030E+00  Xenopus laevis